Protein AF-A0A7V5FS94-F1 (afdb_monomer)

Mean predicted aligned error: 9.01 Å

Structure (mmCIF, N/CA/C/O backbone):
data_AF-A0A7V5FS94-F1
#
_entry.id   AF-A0A7V5FS94-F1
#
loop_
_atom_site.group_PDB
_atom_site.id
_atom_site.type_symbol
_atom_site.label_atom_id
_atom_site.label_alt_id
_atom_site.label_comp_id
_atom_site.label_asym_id
_atom_site.label_entity_id
_atom_site.label_seq_id
_atom_site.pdbx_PDB_ins_code
_atom_site.Cartn_x
_atom_site.Cartn_y
_atom_site.Cartn_z
_atom_site.occupancy
_atom_site.B_iso_or_equiv
_atom_site.auth_seq_id
_atom_site.auth_comp_id
_atom_site.auth_asym_id
_atom_site.auth_atom_id
_atom_site.pdbx_PDB_model_num
ATOM 1 N N . GLY A 1 1 ? 7.092 -10.339 -10.900 1.00 77.38 1 GLY A N 1
ATOM 2 C CA . GLY A 1 1 ? 5.989 -10.990 -10.146 1.00 77.38 1 GLY A CA 1
ATOM 3 C C . GLY A 1 1 ? 4.691 -10.282 -10.476 1.00 77.38 1 GLY A C 1
ATOM 4 O O . GLY A 1 1 ? 4.769 -9.294 -11.186 1.00 77.38 1 GLY A O 1
ATOM 5 N N . SER A 1 2 ? 3.530 -10.730 -10.003 1.00 86.00 2 SER A N 1
ATOM 6 C CA . SER A 1 2 ? 2.270 -9.997 -10.210 1.00 86.00 2 SER A CA 1
ATOM 7 C C . SER A 1 2 ? 1.405 -10.004 -8.952 1.00 86.00 2 SER A C 1
ATOM 9 O O . SER A 1 2 ? 1.519 -10.903 -8.115 1.00 86.00 2 SER A O 1
ATOM 11 N N . MET A 1 3 ? 0.563 -8.983 -8.805 1.00 85.25 3 MET A N 1
ATOM 12 C CA . MET A 1 3 ? -0.415 -8.858 -7.728 1.00 85.25 3 MET A CA 1
ATOM 13 C C . MET A 1 3 ? -1.788 -8.533 -8.295 1.00 85.25 3 MET A C 1
ATOM 15 O O . M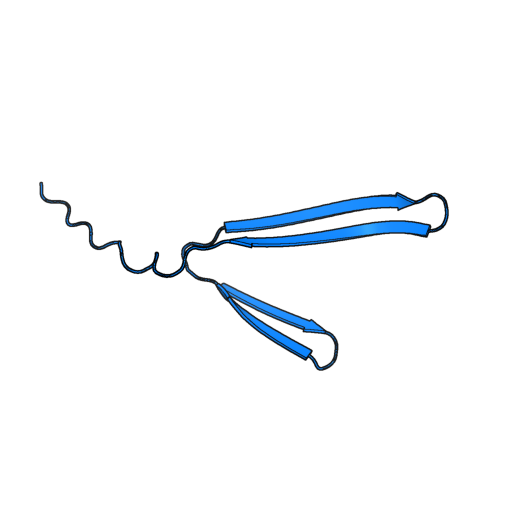ET A 1 3 ? -1.950 -7.591 -9.066 1.00 85.25 3 MET A O 1
ATOM 19 N N . THR A 1 4 ? -2.784 -9.285 -7.836 1.00 90.12 4 THR A N 1
ATOM 20 C CA . THR A 1 4 ? -4.195 -9.017 -8.104 1.00 90.12 4 THR A CA 1
ATOM 21 C C . THR A 1 4 ? -4.855 -8.516 -6.825 1.00 90.12 4 THR A C 1
ATOM 23 O O . THR A 1 4 ? -5.001 -9.262 -5.855 1.00 90.12 4 THR A O 1
ATOM 26 N N . LEU A 1 5 ? -5.266 -7.251 -6.817 1.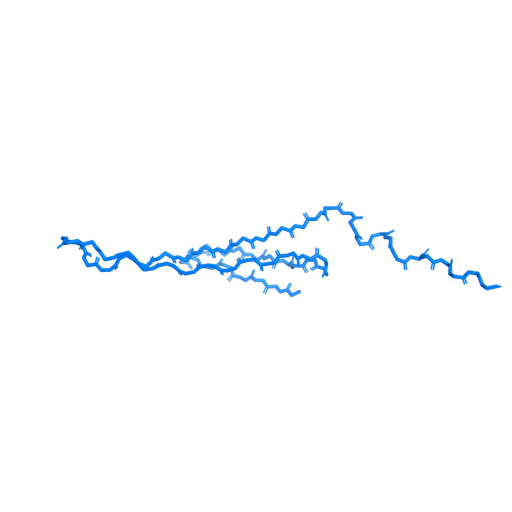00 88.12 5 LEU A N 1
ATOM 27 C CA . LEU A 1 5 ? -6.078 -6.653 -5.763 1.00 88.12 5 LEU A CA 1
ATOM 28 C C . LEU A 1 5 ? -7.543 -6.730 -6.182 1.00 88.12 5 LEU A C 1
ATOM 30 O O . LEU A 1 5 ? -7.949 -6.098 -7.156 1.00 88.12 5 LEU A O 1
ATOM 34 N N . ARG A 1 6 ? -8.345 -7.495 -5.440 1.00 94.06 6 ARG A N 1
ATOM 35 C CA . ARG A 1 6 ? -9.773 -7.654 -5.720 1.00 94.06 6 ARG A CA 1
ATOM 36 C C . ARG A 1 6 ? -10.622 -7.182 -4.550 1.00 94.06 6 ARG A C 1
ATOM 38 O O . ARG A 1 6 ? -10.434 -7.629 -3.420 1.00 94.06 6 ARG A O 1
ATOM 45 N N . GLN A 1 7 ? -11.608 -6.339 -4.839 1.00 90.50 7 GLN A N 1
ATOM 46 C CA . GLN A 1 7 ? -12.639 -5.942 -3.888 1.00 90.50 7 GLN A CA 1
ATOM 47 C C . GLN A 1 7 ? -14.016 -6.009 -4.549 1.00 90.50 7 GLN A C 1
ATOM 49 O O . GLN A 1 7 ? -14.376 -5.168 -5.374 1.00 90.50 7 GLN A O 1
ATOM 54 N N . ASN A 1 8 ? -14.804 -7.006 -4.138 1.00 94.00 8 ASN A N 1
ATOM 55 C CA . ASN A 1 8 ? -16.089 -7.352 -4.746 1.00 94.00 8 ASN A CA 1
ATOM 56 C C . ASN A 1 8 ? -15.925 -7.664 -6.249 1.00 94.00 8 ASN A C 1
ATOM 58 O O . ASN A 1 8 ? -15.257 -8.637 -6.616 1.00 94.00 8 ASN A O 1
ATOM 62 N N . GLU A 1 9 ? -16.534 -6.840 -7.099 1.00 94.19 9 GLU A N 1
ATOM 63 C CA . GLU A 1 9 ? -16.462 -6.920 -8.561 1.00 94.19 9 GLU A CA 1
ATOM 64 C C . GLU A 1 9 ? -15.294 -6.112 -9.145 1.00 94.19 9 GLU A C 1
ATOM 66 O O . GLU A 1 9 ? -15.002 -6.239 -10.329 1.00 94.19 9 GLU A O 1
ATOM 71 N N . ASN A 1 10 ? -14.604 -5.305 -8.331 1.00 89.50 10 ASN A N 1
ATOM 72 C CA . ASN A 1 10 ? -13.452 -4.531 -8.782 1.00 89.50 10 ASN A CA 1
ATOM 73 C C . ASN A 1 10 ? -12.183 -5.372 -8.696 1.00 89.50 10 ASN A C 1
ATOM 75 O O . ASN A 1 10 ? -11.919 -6.006 -7.670 1.00 89.50 10 ASN A O 1
ATOM 79 N N . GLU A 1 11 ? -11.375 -5.313 -9.746 1.00 95.38 11 GLU A N 1
ATOM 80 C CA . GLU A 1 11 ? -10.097 -6.001 -9.837 1.00 95.38 11 GLU A CA 1
ATOM 81 C C . GLU A 1 11 ? -9.042 -5.061 -10.418 1.00 95.38 11 GLU A C 1
ATOM 83 O O . GLU A 1 11 ? -9.289 -4.351 -11.393 1.00 95.38 11 GLU A O 1
ATOM 88 N N . VAL A 1 12 ? -7.864 -5.063 -9.804 1.00 88.75 12 VAL A N 1
ATOM 89 C CA . VAL A 1 12 ? -6.672 -4.379 -10.294 1.00 88.75 12 VAL A CA 1
ATOM 90 C C . VAL A 1 12 ? -5.555 -5.406 -10.361 1.00 88.75 12 VAL A C 1
ATOM 92 O O . VAL A 1 12 ? -5.233 -6.041 -9.357 1.00 88.75 12 VAL A O 1
ATOM 95 N N . VAL A 1 13 ? -4.963 -5.557 -11.541 1.00 88.44 13 VAL A N 1
ATOM 96 C CA . VAL A 1 13 ? -3.801 -6.419 -11.765 1.00 88.44 13 VAL A CA 1
ATOM 97 C C . VAL A 1 13 ? -2.584 -5.530 -11.977 1.00 88.44 13 VAL A C 1
ATOM 99 O O . VAL A 1 13 ? -2.618 -4.613 -12.796 1.00 88.44 13 VAL A O 1
ATOM 102 N N . LEU A 1 14 ? -1.528 -5.792 -11.215 1.00 82.94 14 LEU A N 1
ATOM 103 C CA . LEU A 1 14 ? -0.253 -5.092 -11.284 1.00 82.94 14 LEU A CA 1
ATOM 104 C C . LEU A 1 14 ? 0.851 -6.099 -11.581 1.00 82.94 14 LEU A C 1
ATOM 106 O O . LEU A 1 14 ? 1.058 -7.040 -10.814 1.00 82.94 14 LEU A O 1
ATOM 110 N N . ASP A 1 15 ? 1.578 -5.871 -12.668 1.00 86.25 15 ASP A N 1
ATOM 111 C CA . ASP A 1 15 ? 2.803 -6.597 -12.974 1.00 86.25 15 ASP A CA 1
ATOM 112 C C . ASP A 1 15 ? 3.998 -5.839 -12.401 1.00 86.25 15 ASP A C 1
ATOM 114 O O . ASP A 1 15 ? 4.188 -4.646 -12.641 1.00 86.25 15 ASP A O 1
ATOM 118 N N . PHE A 1 16 ? 4.800 -6.539 -11.608 1.00 84.81 16 PHE A N 1
ATOM 119 C CA . PHE A 1 16 ? 5.947 -5.968 -1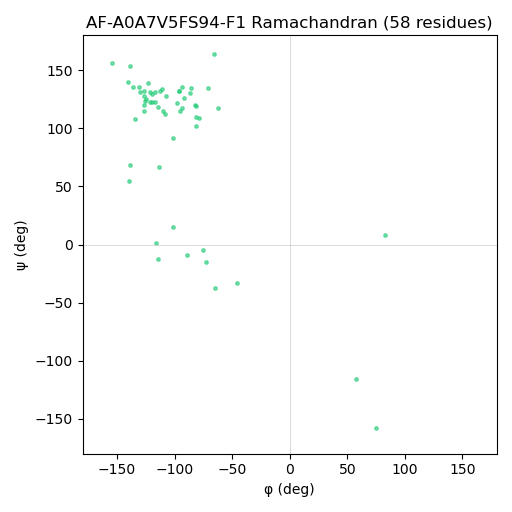0.921 1.00 84.81 16 PHE A CA 1
ATOM 120 C C . PHE A 1 16 ? 7.190 -6.005 -11.810 1.00 84.81 16 PHE A C 1
ATOM 122 O O . PHE A 1 16 ? 7.524 -7.090 -12.314 1.00 84.81 16 PHE A O 1
ATOM 129 N N . PRO A 1 17 ? 7.914 -4.877 -11.945 1.00 86.38 17 PRO A N 1
ATOM 130 C CA . PRO A 1 17 ? 9.189 -4.852 -12.646 1.00 86.38 17 PRO A CA 1
ATOM 131 C C . PRO A 1 17 ? 10.239 -5.679 -11.897 1.00 86.38 17 PRO A C 1
ATOM 133 O O . PRO A 1 17 ? 10.065 -6.033 -10.727 1.00 86.38 17 PRO A O 1
ATOM 136 N N . GLN A 1 18 ? 11.341 -6.008 -12.575 1.00 83.12 18 GLN A N 1
ATOM 137 C CA . GLN A 1 18 ? 12.419 -6.790 -11.956 1.00 83.12 18 GLN A CA 1
ATOM 138 C C . GLN A 1 18 ? 13.098 -6.027 -10.816 1.00 83.12 18 GLN A C 1
ATOM 140 O O . GLN A 1 18 ? 13.451 -6.621 -9.799 1.00 83.12 18 GLN A O 1
ATOM 145 N N . GLN A 1 19 ? 13.264 -4.716 -10.989 1.00 86.44 19 GLN A N 1
ATOM 146 C CA . GLN A 1 19 ? 13.846 -3.825 -9.995 1.00 86.44 19 GLN A CA 1
ATOM 147 C C . GLN A 1 19 ? 12.725 -3.061 -9.293 1.00 86.44 19 GLN A C 1
ATOM 149 O O . GLN A 1 19 ? 12.275 -2.015 -9.758 1.00 86.44 19 GLN A O 1
ATOM 154 N N . MET A 1 20 ? 12.254 -3.623 -8.186 1.00 87.94 20 MET A N 1
ATOM 155 C CA . MET A 1 20 ? 11.211 -3.051 -7.343 1.00 87.94 20 MET A CA 1
ATOM 156 C C . MET A 1 20 ? 11.558 -3.297 -5.879 1.00 87.94 20 MET A C 1
ATOM 158 O O . MET A 1 20 ? 11.985 -4.398 -5.521 1.00 87.94 20 MET A O 1
ATOM 162 N N . THR A 1 21 ? 11.319 -2.302 -5.035 1.00 91.25 21 THR A N 1
ATOM 163 C CA . THR A 1 21 ? 11.337 -2.462 -3.581 1.00 91.25 21 THR A CA 1
ATOM 164 C C . THR A 1 21 ? 9.908 -2.677 -3.096 1.00 91.25 21 THR A C 1
ATOM 166 O O . THR A 1 21 ? 8.998 -1.951 -3.491 1.00 91.25 21 THR A O 1
ATOM 169 N N . LEU A 1 22 ? 9.713 -3.693 -2.255 1.00 89.56 22 LEU A N 1
ATOM 170 C CA . LEU A 1 22 ? 8.451 -3.981 -1.577 1.00 89.56 22 LEU A CA 1
ATOM 171 C C . LEU A 1 22 ? 8.667 -3.842 -0.071 1.00 89.56 22 LEU A C 1
ATOM 173 O O . LEU A 1 22 ? 9.485 -4.568 0.499 1.00 89.56 22 LEU A O 1
ATOM 177 N N . GLU A 1 23 ? 7.894 -2.968 0.562 1.00 94.25 23 GLU A N 1
ATOM 178 C CA . GLU A 1 23 ? 7.791 -2.869 2.014 1.00 94.25 23 GLU A CA 1
ATOM 179 C C . GLU A 1 23 ? 6.404 -3.336 2.470 1.00 94.25 23 GLU A C 1
ATOM 181 O O . GLU A 1 23 ? 5.376 -2.990 1.886 1.00 94.25 23 GLU A O 1
ATOM 186 N N . ILE A 1 24 ? 6.378 -4.178 3.506 1.00 92.75 24 ILE A N 1
ATOM 187 C CA . ILE A 1 24 ? 5.146 -4.676 4.120 1.00 92.75 24 ILE A CA 1
ATOM 188 C C . ILE A 1 24 ? 5.214 -4.391 5.607 1.00 92.75 24 ILE A C 1
ATOM 190 O O . ILE A 1 24 ? 6.146 -4.826 6.292 1.00 92.75 24 ILE A O 1
ATOM 194 N N . LYS A 1 25 ? 4.173 -3.745 6.119 1.00 96.88 25 LYS A N 1
ATOM 195 C CA . LYS A 1 25 ? 4.048 -3.419 7.531 1.00 96.88 25 LYS A CA 1
ATOM 196 C C . LYS A 1 25 ? 2.683 -3.831 8.055 1.00 96.88 25 LYS A C 1
ATOM 198 O O . LYS A 1 25 ? 1.655 -3.611 7.420 1.00 96.88 25 LYS A O 1
ATOM 203 N N . VAL A 1 26 ? 2.680 -4.443 9.235 1.00 97.06 26 VAL A N 1
ATOM 204 C CA . VAL A 1 26 ? 1.458 -4.792 9.962 1.00 97.06 26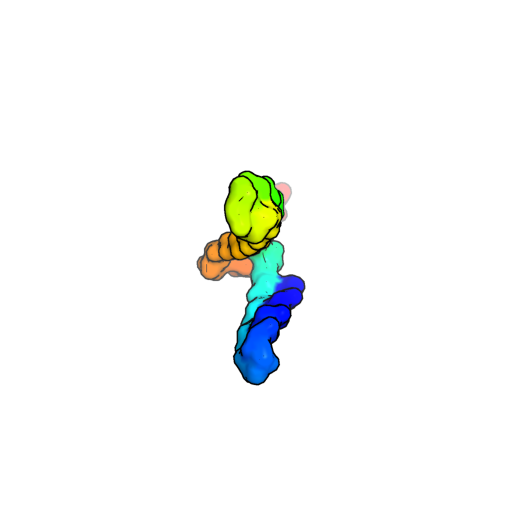 VAL A CA 1
ATOM 205 C C . VAL A 1 26 ? 1.539 -4.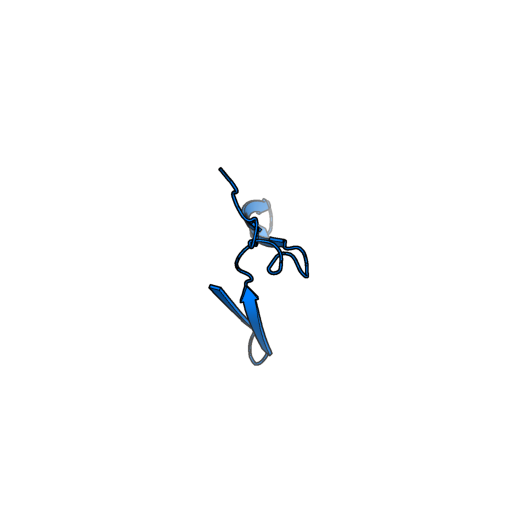178 11.346 1.00 97.06 26 VAL A C 1
ATOM 207 O O . VAL A 1 26 ? 2.490 -4.437 12.083 1.00 97.06 26 VAL A O 1
ATOM 210 N N . GLU A 1 27 ? 0.533 -3.392 11.703 1.00 97.56 27 GLU A N 1
ATOM 211 C CA . GLU A 1 27 ? 0.408 -2.797 13.029 1.00 97.56 27 GLU A CA 1
ATOM 212 C C . GLU A 1 27 ? -0.920 -3.194 13.675 1.00 97.56 27 GLU A C 1
ATOM 214 O O . GLU A 1 27 ? -1.972 -3.200 13.035 1.00 97.56 27 GLU A O 1
ATOM 219 N N . ASP A 1 28 ? -0.870 -3.503 14.970 1.00 97.50 28 ASP A N 1
ATOM 220 C CA . ASP A 1 28 ? -2.049 -3.734 15.798 1.00 97.50 28 ASP A CA 1
ATOM 221 C C . ASP A 1 28 ? -2.139 -2.636 16.868 1.00 97.50 28 ASP A C 1
ATOM 223 O O . ASP A 1 28 ? -1.277 -2.512 17.737 1.00 97.50 28 ASP A O 1
ATOM 227 N N . GLU A 1 29 ? -3.219 -1.857 16.843 1.00 96.69 29 GLU A N 1
ATOM 228 C CA . GLU A 1 29 ? -3.507 -0.817 17.829 1.00 96.69 29 GLU A CA 1
ATOM 229 C C . GLU A 1 29 ? -4.705 -1.231 18.696 1.00 96.69 29 GLU A C 1
ATOM 231 O O . GLU A 1 29 ? -5.845 -1.323 18.228 1.00 96.69 29 GLU A O 1
ATOM 236 N N . VAL A 1 30 ? -4.481 -1.445 19.996 1.00 96.62 30 VAL A N 1
ATOM 237 C CA . VAL A 1 30 ? -5.560 -1.769 20.942 1.00 96.62 30 VAL A CA 1
ATOM 238 C C . VAL A 1 30 ? -6.322 -0.499 21.330 1.00 96.62 30 VAL A C 1
ATOM 240 O O . VAL A 1 30 ? -5.844 0.332 22.104 1.00 96.62 30 VAL A O 1
ATOM 243 N N . LYS A 1 31 ? -7.560 -0.359 20.848 1.00 94.88 31 LYS A N 1
ATOM 244 C CA . LYS A 1 31 ? -8.439 0.771 21.174 1.00 94.88 31 LYS A CA 1
ATOM 245 C C . LYS A 1 31 ? -9.418 0.393 22.284 1.00 94.88 31 LYS A C 1
ATOM 247 O O . LYS A 1 31 ? -10.281 -0.464 22.101 1.00 94.88 31 LYS A O 1
ATOM 252 N N . LYS A 1 32 ? -9.390 1.143 23.395 1.00 91.25 32 LYS A N 1
ATOM 253 C CA . LYS A 1 32 ? -10.207 0.909 24.612 1.00 91.25 32 LYS A CA 1
ATOM 254 C C . LYS A 1 32 ? -11.696 0.603 24.374 1.00 91.25 32 LYS A C 1
ATOM 256 O O . LYS A 1 32 ? -12.290 -0.114 25.165 1.00 91.25 32 LYS A O 1
ATOM 261 N N . ARG A 1 33 ? -12.316 1.173 23.332 1.00 93.81 33 ARG A N 1
ATOM 262 C CA . ARG A 1 33 ? -13.750 0.989 23.016 1.00 93.81 33 ARG A CA 1
ATOM 263 C C . ARG A 1 33 ? -14.034 0.249 21.708 1.00 93.81 33 ARG A C 1
ATOM 265 O O . ARG A 1 33 ? -15.184 -0.082 21.462 1.00 93.81 33 ARG A O 1
ATOM 272 N N . LYS A 1 34 ? -13.030 0.056 20.848 1.00 91.56 34 LYS A N 1
ATOM 273 C CA . LYS A 1 34 ? -13.214 -0.479 19.485 1.00 91.56 34 LYS A CA 1
ATOM 274 C C . LYS A 1 34 ? -12.517 -1.828 19.267 1.00 91.56 34 LYS A C 1
ATOM 276 O O . LYS A 1 34 ? -12.597 -2.362 18.170 1.00 91.56 34 LYS A O 1
ATOM 281 N N . GLY A 1 35 ? -11.857 -2.371 20.293 1.00 94.69 35 GLY A N 1
ATOM 282 C CA . GLY A 1 35 ? -11.037 -3.575 20.167 1.00 94.69 35 GLY A CA 1
ATOM 283 C C . GLY A 1 35 ? -9.709 -3.285 19.465 1.00 94.69 35 GLY A C 1
ATOM 284 O O . GLY A 1 35 ? -9.241 -2.147 19.458 1.00 94.69 35 GLY A O 1
ATOM 285 N N . THR A 1 36 ? -9.093 -4.313 18.892 1.00 96.88 36 THR A N 1
ATOM 286 C CA . THR A 1 36 ? -7.831 -4.191 18.151 1.00 96.88 36 THR A CA 1
ATOM 287 C C . THR A 1 36 ? -8.105 -3.711 16.729 1.00 96.88 36 THR A C 1
ATOM 289 O O . THR A 1 36 ? -8.798 -4.384 15.969 1.00 96.88 36 THR A O 1
ATOM 292 N N . LYS A 1 37 ? -7.563 -2.548 16.358 1.00 96.75 37 LYS A N 1
ATOM 293 C CA . LYS A 1 37 ? -7.457 -2.132 14.957 1.00 96.75 37 LYS A CA 1
ATOM 294 C C . LYS A 1 37 ? -6.214 -2.807 14.387 1.00 96.75 37 LYS A C 1
ATOM 296 O O . LYS A 1 37 ? -5.128 -2.545 14.888 1.00 96.75 37 LYS A O 1
ATOM 301 N N . ARG A 1 38 ? -6.384 -3.626 13.351 1.00 96.50 38 ARG A N 1
ATOM 302 C CA . ARG A 1 38 ? -5.276 -4.121 12.535 1.00 96.50 38 ARG A CA 1
ATOM 303 C C . ARG A 1 38 ? -5.129 -3.251 11.300 1.00 96.50 38 ARG A C 1
ATOM 305 O O . ARG A 1 38 ? -6.118 -2.976 10.621 1.00 96.50 38 ARG A O 1
ATOM 312 N N . GLU A 1 39 ? -3.909 -2.839 11.026 1.00 96.50 39 GLU A N 1
ATOM 313 C CA . GLU A 1 39 ? -3.524 -2.044 9.873 1.00 96.50 39 GLU A CA 1
ATOM 314 C C . GLU A 1 39 ? -2.479 -2.822 9.077 1.00 96.50 39 GLU A C 1
ATOM 316 O O . GLU A 1 39 ? -1.547 -3.385 9.650 1.00 96.50 39 GLU A O 1
ATOM 321 N N . LEU A 1 40 ? -2.695 -2.913 7.767 1.00 93.31 40 LEU A N 1
ATOM 322 C CA . LEU A 1 40 ? -1.769 -3.506 6.811 1.00 93.31 40 LEU 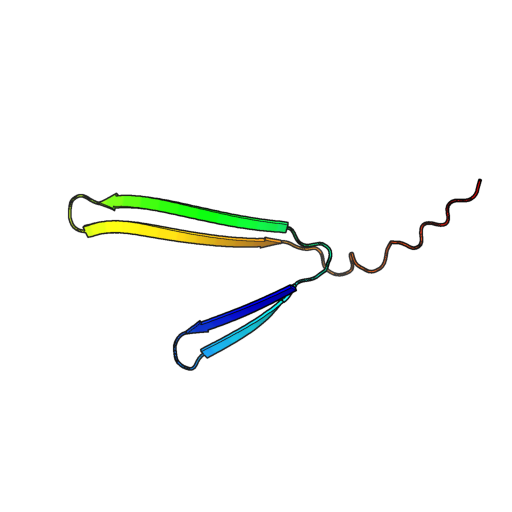A CA 1
ATOM 323 C C . LEU A 1 40 ? -1.409 -2.411 5.817 1.00 93.31 40 LEU A C 1
ATOM 325 O O . LEU A 1 40 ? -2.297 -1.859 5.166 1.00 93.31 40 LEU A O 1
ATOM 329 N N . GLU A 1 41 ? -0.121 -2.141 5.699 1.00 94.06 41 GLU A N 1
ATOM 330 C CA . GLU A 1 41 ? 0.449 -1.225 4.726 1.00 94.06 41 GLU A CA 1
ATOM 331 C C . GLU A 1 41 ? 1.362 -2.017 3.788 1.00 94.06 41 GLU A C 1
ATOM 333 O O . GLU A 1 41 ? 2.156 -2.856 4.223 1.00 94.06 41 GLU A O 1
ATOM 338 N N . ILE A 1 42 ? 1.172 -1.795 2.489 1.00 89.62 42 ILE A N 1
ATOM 339 C CA . ILE A 1 42 ? 1.964 -2.386 1.413 1.00 89.62 42 ILE A CA 1
ATOM 340 C C . ILE A 1 42 ? 2.443 -1.217 0.561 1.00 89.62 42 ILE A C 1
ATOM 342 O O . ILE A 1 42 ? 1.620 -0.542 -0.061 1.00 89.62 42 ILE A O 1
ATOM 346 N N . GLU A 1 43 ? 3.751 -0.996 0.526 1.00 90.19 43 GLU A N 1
ATOM 347 C CA . GLU A 1 43 ? 4.387 0.028 -0.296 1.00 90.19 43 GLU A CA 1
ATOM 348 C C . GLU A 1 43 ? 5.239 -0.637 -1.380 1.00 90.19 43 GLU A C 1
ATOM 350 O O . GLU A 1 43 ? 5.987 -1.584 -1.128 1.00 90.19 43 GLU A O 1
ATOM 355 N N . LEU A 1 44 ? 5.076 -0.164 -2.615 1.00 88.44 44 LEU A N 1
ATOM 356 C CA . LEU A 1 44 ? 5.773 -0.663 -3.794 1.00 88.44 44 LEU A CA 1
ATOM 357 C C . LEU A 1 44 ? 6.440 0.526 -4.487 1.00 88.44 44 LEU A C 1
ATOM 359 O O . LEU A 1 44 ? 5.744 1.442 -4.927 1.00 88.44 44 LEU A O 1
ATOM 363 N N . GLU A 1 45 ? 7.763 0.493 -4.622 1.00 90.12 45 GLU A N 1
ATOM 364 C CA . GLU A 1 45 ? 8.535 1.577 -5.236 1.00 90.12 45 GLU A CA 1
ATOM 365 C C . GLU A 1 45 ? 9.434 1.048 -6.360 1.00 90.12 45 GLU A C 1
ATOM 367 O O . GLU A 1 45 ? 10.149 0.054 -6.198 1.00 90.12 45 GLU A O 1
ATOM 372 N N . TRP A 1 46 ? 9.399 1.714 -7.518 1.00 89.19 46 TRP A N 1
ATOM 373 C CA . TRP A 1 46 ? 10.307 1.460 -8.636 1.00 89.19 46 TRP A CA 1
ATOM 374 C C . TRP A 1 46 ? 10.477 2.701 -9.523 1.00 89.19 46 TRP A C 1
ATOM 376 O O . TRP A 1 46 ? 9.600 3.564 -9.601 1.00 89.19 46 TRP A O 1
ATOM 386 N N . TYR A 1 47 ? 11.598 2.769 -10.247 1.00 84.44 47 TYR A N 1
ATOM 387 C CA . TYR A 1 47 ? 11.854 3.804 -11.251 1.00 84.44 47 TYR A CA 1
ATOM 388 C C . TYR A 1 47 ? 11.442 3.330 -12.648 1.00 84.44 47 TYR A C 1
ATOM 390 O O . TYR A 1 47 ? 11.769 2.222 -13.073 1.00 84.44 47 TYR A O 1
ATOM 398 N N . LEU A 1 48 ? 10.769 4.194 -13.408 1.00 79.38 48 LEU A N 1
ATOM 399 C CA . LEU A 1 48 ? 10.460 3.924 -14.812 1.00 79.38 48 LEU A CA 1
ATOM 400 C C . LEU A 1 48 ? 11.737 4.008 -15.666 1.00 79.38 48 LEU A C 1
ATOM 402 O O . LEU A 1 48 ? 12.515 4.951 -15.532 1.00 79.38 48 LEU A O 1
ATOM 406 N N . GLY A 1 49 ? 11.944 3.035 -16.559 1.00 73.25 49 GLY A N 1
ATOM 407 C CA . GLY A 1 49 ? 13.093 3.005 -17.478 1.00 73.25 49 GLY A CA 1
ATOM 408 C C . GLY A 1 49 ? 14.399 2.447 -16.894 1.00 73.25 49 GLY A C 1
ATOM 409 O O . GLY A 1 49 ? 15.433 2.518 -17.554 1.00 73.25 49 GLY A O 1
ATOM 410 N N . ALA A 1 50 ? 14.376 1.877 -15.683 1.00 61.56 50 ALA A N 1
ATOM 411 C CA . ALA A 1 50 ? 15.547 1.243 -15.066 1.00 61.56 50 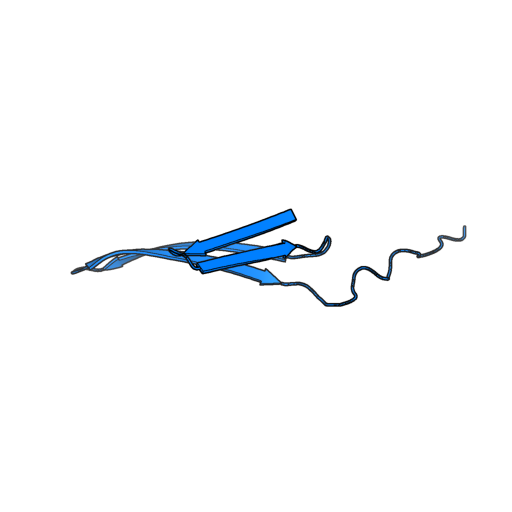ALA A CA 1
ATOM 412 C C . ALA A 1 50 ? 15.933 -0.117 -15.693 1.00 61.56 50 ALA A C 1
ATOM 414 O O . ALA A 1 50 ? 17.060 -0.575 -15.508 1.00 61.56 50 ALA A O 1
ATOM 415 N N . ASP A 1 51 ? 15.047 -0.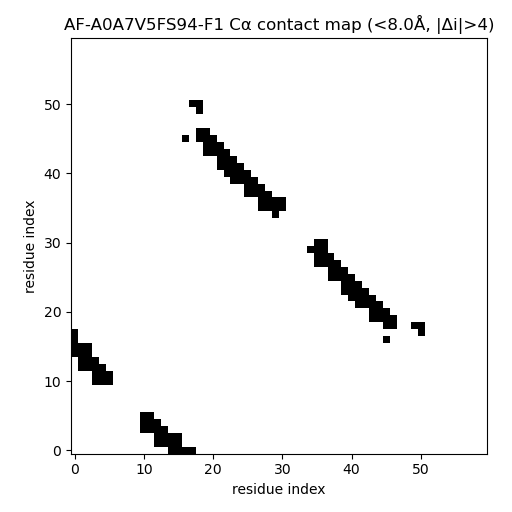728 -16.488 1.00 56.88 51 ASP A N 1
ATOM 416 C CA . ASP A 1 51 ? 15.312 -2.000 -17.182 1.00 56.88 51 ASP A CA 1
ATOM 417 C C . ASP A 1 51 ? 16.243 -1.859 -18.409 1.00 56.88 51 ASP A C 1
ATOM 419 O O . ASP A 1 51 ? 16.656 -2.864 -18.980 1.00 56.88 51 ASP A O 1
ATOM 423 N N . ASP A 1 52 ? 16.638 -0.636 -18.794 1.00 53.62 52 ASP A N 1
ATOM 424 C CA . ASP A 1 52 ? 17.386 -0.370 -20.038 1.00 53.62 52 ASP A CA 1
ATOM 425 C C . ASP A 1 52 ? 18.904 -0.156 -19.843 1.00 53.62 52 ASP A C 1
ATOM 427 O O . ASP A 1 52 ? 19.604 0.356 -20.720 1.00 53.62 52 ASP A O 1
ATOM 431 N N . ARG A 1 53 ? 19.462 -0.522 -18.678 1.00 49.06 53 ARG A N 1
ATOM 432 C CA . ARG A 1 53 ? 20.910 -0.397 -18.408 1.00 49.06 53 ARG A CA 1
ATOM 433 C C . ARG A 1 53 ? 21.502 -1.594 -17.672 1.00 49.06 53 ARG A C 1
ATOM 435 O O . ARG A 1 53 ? 22.00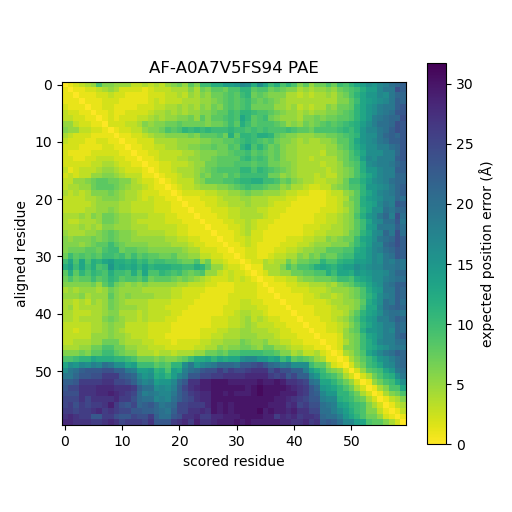4 -1.465 -16.560 1.00 49.06 53 ARG A O 1
ATOM 442 N N . GLN A 1 54 ? 21.568 -2.736 -18.352 1.00 46.75 54 GLN A N 1
ATOM 443 C CA . GLN A 1 54 ? 22.616 -3.721 -18.067 1.00 46.75 54 GLN A CA 1
ATOM 444 C C . GLN A 1 54 ? 23.190 -4.360 -19.341 1.00 46.75 54 GLN A C 1
ATOM 446 O O . GLN A 1 54 ? 23.286 -5.571 -19.476 1.00 46.75 54 GLN A O 1
ATOM 451 N N . THR A 1 55 ? 23.657 -3.524 -20.267 1.00 43.59 55 THR A N 1
ATOM 452 C CA . THR A 1 55 ? 24.775 -3.865 -21.165 1.00 43.59 55 THR A CA 1
ATOM 453 C C . THR A 1 55 ? 25.957 -2.964 -20.824 1.00 43.59 55 THR A C 1
ATOM 455 O O . THR A 1 55 ? 26.335 -2.076 -21.583 1.00 43.59 55 THR A O 1
ATOM 458 N N . GLY A 1 56 ? 26.511 -3.152 -19.627 1.00 39.38 56 GLY A N 1
ATOM 459 C CA . GLY A 1 56 ? 27.851 -2.673 -19.306 1.00 39.38 56 GLY A CA 1
ATOM 460 C C . GLY A 1 56 ? 28.852 -3.687 -19.845 1.00 39.38 56 GLY A C 1
ATOM 461 O O . GLY A 1 56 ? 29.009 -4.757 -19.266 1.00 39.38 56 GLY A O 1
ATOM 462 N N . VAL A 1 57 ? 29.480 -3.381 -20.980 1.00 43.59 57 VAL A N 1
ATOM 463 C CA . VAL A 1 57 ? 30.619 -4.146 -21.499 1.00 43.59 57 VAL A CA 1
ATOM 464 C C . VAL A 1 57 ? 31.755 -4.048 -20.479 1.00 43.59 57 VAL A C 1
ATOM 466 O O . VAL A 1 57 ? 32.258 -2.956 -20.225 1.00 43.59 57 VAL A O 1
ATOM 469 N N . MET A 1 58 ? 32.162 -5.181 -19.908 1.00 39.84 58 MET A N 1
ATOM 470 C CA . MET A 1 58 ? 33.455 -5.302 -19.236 1.00 39.84 58 MET A CA 1
ATOM 471 C C . MET A 1 58 ? 34.501 -5.542 -20.328 1.00 39.84 58 MET A C 1
ATOM 473 O O . MET A 1 58 ? 34.482 -6.590 -20.972 1.00 39.84 58 MET A O 1
ATOM 477 N N . ILE A 1 59 ? 35.359 -4.552 -20.581 1.00 39.84 59 ILE A N 1
ATOM 478 C CA . ILE A 1 59 ? 36.610 -4.753 -21.318 1.00 39.84 59 ILE A CA 1
ATOM 479 C C . ILE A 1 59 ? 37.687 -5.006 -20.260 1.00 39.84 59 ILE A C 1
ATOM 481 O O . ILE A 1 59 ? 37.922 -4.130 -19.427 1.00 39.84 59 ILE A O 1
ATOM 485 N N . GLU A 1 60 ? 38.289 -6.196 -20.288 1.00 47.78 60 GLU A N 1
ATOM 486 C CA . GLU A 1 60 ? 39.614 -6.460 -19.705 1.00 47.78 60 GLU A CA 1
ATOM 487 C C . GLU A 1 60 ? 40.708 -6.144 -20.732 1.00 47.78 60 GLU A C 1
ATOM 489 O O . GLU A 1 60 ? 40.498 -6.451 -21.932 1.00 47.78 60 GLU A O 1
#

Foldseek 3Di:
DKDWDDDPPDIDIDDADPDKDKDWDWDWDQDPPPGIDIDIDIDIDDDPPPVPDDPPDDDD

pLDDT: mean 82.61, std 17.63, range [39.38, 97.56]

Radius of gyration: 19.1 Å; Cα contacts (8 Å, |Δi|>4): 68; chains: 1; bounding box: 56×15×46 Å

Sequence (60 aa):
GSMTLRQNENEVVLDFPQQMTLEIKVEDEVKKRKGTKRELEIELEWYLGADDRQTGVMIE

Solvent-accessible surface area (backbone atoms only — not comparable to full-atom values): 4195 Å² total; per-residue (Å²): 98,74,48,76,54,72,58,91,91,47,75,45,80,45,79,50,64,94,70,58,50,78,49,77,49,77,48,78,47,79,37,97,89,74,49,71,47,76,47,79,48,78,49,77,49,68,68,89,76,67,87,78,73,83,84,77,81,83,82,132

Nearest PDB structures (foldseek):
  9fs5-assembly1_A  TM=5.916E-01  e=4.841E+00  Escherichia coli
  6rhv-assembly1_H  TM=5.267E-01  e=7.221E+00  Staphylococcus aureus

Secondary structure (DSSP, 8-state):
-EEEEEETTEEEEEEPPSS-EEEEEEEEEEETTTEEEEEEEEEEE--TTGGG--------